Protein AF-A0A971MSE6-F1 (afdb_monomer)

Sequence (101 aa):
MYKEYHGVIPFLIGVFTQIILGSLLGIFFSFLIERASSKYLYIKGITVGSIAWIIFGISGTMFKLPLFFELPPNPAVVTFVGALIYGFFIAYFLNLLIKLN

Secondary structure (DSSP, 8-state):
------SHHHHHHHHHHHHHHHHHHHHHHHHHHHHS-STTHHHHHHHHHHHHHHHHHHHHHHTT-HHHHT--HHHHHHHHHHHHHHHHHHHHHHHHHHHH-

Radius of gyration: 15.63 Å; Cα contacts (8 Å, |Δi|>4): 57; chains: 1; bounding box: 30×29×46 Å

Mean predicted aligned error: 4.54 Å

Structure (mmCIF, N/CA/C/O backbone):
data_AF-A0A971MSE6-F1
#
_entry.id   AF-A0A971MSE6-F1
#
loop_
_atom_site.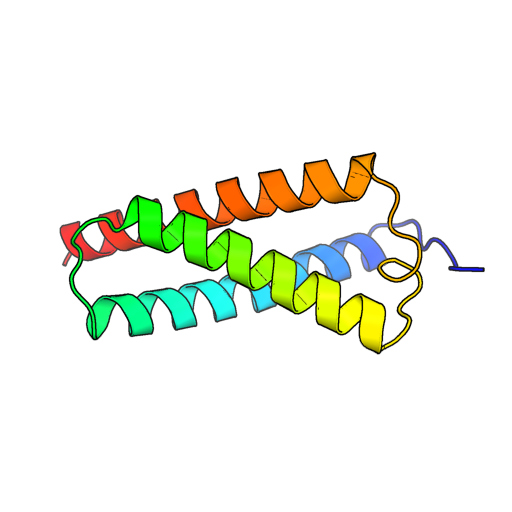group_PDB
_atom_site.id
_atom_site.type_symbol
_atom_site.label_atom_id
_atom_site.label_alt_id
_atom_site.label_comp_id
_atom_site.label_asym_id
_atom_site.label_entity_id
_atom_site.label_seq_id
_atom_site.pdbx_PDB_ins_code
_atom_site.Cartn_x
_atom_site.Cartn_y
_atom_site.Cartn_z
_atom_site.occupancy
_atom_site.B_iso_or_equiv
_atom_site.auth_seq_id
_atom_site.auth_comp_id
_atom_site.auth_asym_id
_atom_site.auth_atom_id
_atom_site.pdbx_PDB_model_num
ATOM 1 N N . MET A 1 1 ? 15.487 -0.141 -21.887 1.00 48.28 1 MET A N 1
ATOM 2 C CA . MET A 1 1 ? 14.692 -1.385 -21.916 1.00 48.28 1 MET A CA 1
ATOM 3 C C . MET A 1 1 ? 14.802 -2.028 -20.541 1.00 48.28 1 MET A C 1
ATOM 5 O O . MET A 1 1 ? 15.915 -2.330 -20.125 1.00 48.28 1 MET A O 1
ATOM 9 N N . TYR A 1 2 ? 13.704 -2.110 -19.785 1.00 56.72 2 TYR A N 1
ATOM 10 C CA . TYR A 1 2 ? 13.681 -2.817 -18.500 1.00 56.72 2 TYR A CA 1
ATOM 11 C C . TYR A 1 2 ? 13.976 -4.298 -18.762 1.00 56.72 2 TYR A C 1
ATOM 13 O O . TYR A 1 2 ? 13.401 -4.881 -19.678 1.00 56.72 2 TYR A O 1
ATOM 21 N N . LYS A 1 3 ? 14.923 -4.885 -18.025 1.00 69.62 3 LYS A N 1
ATOM 22 C CA . LYS A 1 3 ? 15.227 -6.310 -18.155 1.00 69.62 3 LYS A CA 1
ATOM 23 C C . LYS A 1 3 ? 14.251 -7.064 -17.266 1.00 69.62 3 LYS A C 1
ATOM 25 O O . LYS A 1 3 ? 14.335 -6.956 -16.046 1.00 69.62 3 LYS A O 1
ATOM 30 N N . GLU A 1 4 ? 13.324 -7.788 -17.879 1.00 67.62 4 GLU A N 1
ATOM 31 C CA . GLU A 1 4 ? 12.435 -8.673 -17.138 1.00 67.62 4 GLU A CA 1
ATOM 32 C C . GLU A 1 4 ? 13.263 -9.812 -16.539 1.00 67.62 4 GLU A C 1
ATOM 34 O O . GLU A 1 4 ? 13.929 -10.577 -17.241 1.00 67.62 4 GLU A O 1
ATOM 39 N N . TYR A 1 5 ? 13.288 -9.872 -15.210 1.00 77.00 5 TYR A N 1
ATOM 40 C CA . TYR A 1 5 ? 13.944 -10.945 -14.482 1.00 77.00 5 TYR A CA 1
ATOM 41 C C . TYR A 1 5 ? 12.902 -12.011 -14.160 1.00 77.00 5 TYR A C 1
ATOM 43 O O . TYR A 1 5 ? 12.062 -11.826 -13.281 1.00 77.00 5 TYR A O 1
ATOM 51 N N . HIS A 1 6 ? 12.973 -13.136 -14.862 1.00 79.12 6 HIS A N 1
ATOM 52 C CA . HIS A 1 6 ? 12.124 -14.292 -14.596 1.00 79.12 6 HIS A CA 1
ATOM 53 C C . HIS A 1 6 ? 12.837 -15.270 -13.660 1.00 79.12 6 HIS A C 1
ATOM 55 O O . HIS A 1 6 ? 14.037 -15.514 -13.793 1.00 79.12 6 HIS A O 1
ATOM 61 N N . GLY A 1 7 ? 12.093 -15.842 -12.715 1.00 91.38 7 G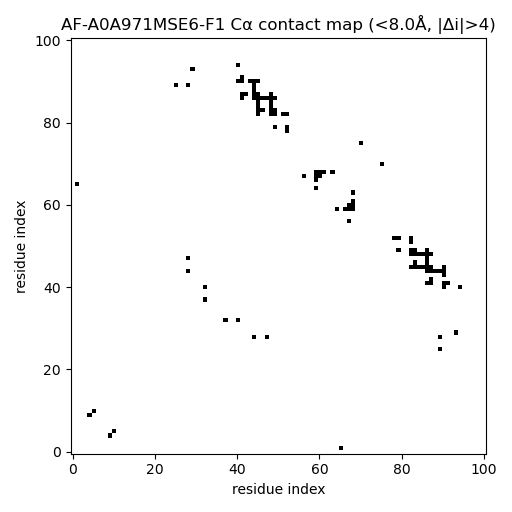LY A N 1
ATOM 62 C CA . GLY A 1 7 ? 12.589 -16.879 -11.814 1.00 91.38 7 GLY A CA 1
ATOM 63 C C . GLY A 1 7 ? 12.170 -16.672 -10.363 1.00 91.38 7 GLY A C 1
ATOM 64 O O . GLY A 1 7 ? 11.576 -15.662 -9.990 1.00 91.38 7 GLY A O 1
ATOM 65 N N . VAL A 1 8 ? 12.513 -17.653 -9.530 1.00 93.88 8 VAL A N 1
ATOM 66 C CA . VAL A 1 8 ? 12.118 -17.688 -8.114 1.00 93.88 8 VAL A CA 1
ATOM 67 C C . VAL A 1 8 ? 12.786 -16.566 -7.313 1.00 93.88 8 VAL A C 1
ATOM 69 O O . VAL A 1 8 ? 12.140 -15.952 -6.472 1.00 93.88 8 VAL A O 1
ATOM 72 N N . ILE A 1 9 ? 14.054 -16.246 -7.590 1.00 93.25 9 ILE A N 1
ATOM 73 C CA . ILE A 1 9 ? 14.801 -15.232 -6.825 1.00 93.25 9 ILE A CA 1
ATOM 74 C C . ILE A 1 9 ? 14.189 -13.823 -6.978 1.00 93.25 9 ILE A C 1
ATOM 76 O O . ILE A 1 9 ? 13.860 -13.227 -5.952 1.00 93.25 9 ILE A O 1
ATOM 80 N N . PRO A 1 10 ? 13.968 -13.281 -8.197 1.00 90.38 10 PRO A N 1
ATOM 81 C CA . PRO A 1 10 ? 13.297 -11.987 -8.369 1.00 90.38 10 PRO A CA 1
ATOM 82 C C . PRO A 1 10 ? 11.903 -11.939 -7.735 1.00 90.38 10 PRO A C 1
ATOM 84 O O . PRO A 1 10 ? 11.536 -10.931 -7.133 1.00 90.38 10 PRO A O 1
ATOM 87 N N . PHE A 1 11 ? 11.148 -13.039 -7.823 1.00 90.56 11 PHE A N 1
ATOM 88 C CA . PHE A 1 11 ? 9.838 -13.157 -7.187 1.00 90.56 11 PHE A CA 1
ATOM 89 C C . PHE A 1 11 ? 9.934 -13.039 -5.661 1.00 90.56 11 PHE A C 1
ATOM 91 O O . PHE A 1 11 ? 9.219 -12.234 -5.066 1.00 90.56 11 PHE A O 1
ATOM 98 N N . LEU A 1 12 ? 10.848 -13.783 -5.030 1.00 95.06 12 LEU A N 1
ATOM 99 C CA . LEU A 1 12 ? 11.065 -13.720 -3.584 1.00 95.06 12 LEU A CA 1
ATOM 100 C C . LEU A 1 12 ? 11.476 -12.317 -3.140 1.00 95.06 12 LEU A C 1
ATOM 102 O O . LEU A 1 12 ? 10.929 -11.816 -2.163 1.00 95.06 12 LEU A O 1
ATOM 106 N N . ILE A 1 13 ? 12.380 -11.660 -3.874 1.00 93.00 13 ILE A N 1
ATOM 107 C CA . ILE A 1 13 ? 12.769 -10.270 -3.594 1.00 93.00 13 ILE A CA 1
ATOM 108 C C . ILE A 1 13 ? 11.531 -9.367 -3.615 1.00 93.00 13 ILE A C 1
ATOM 110 O O . ILE A 1 13 ? 11.310 -8.626 -2.661 1.00 93.00 13 ILE A O 1
ATOM 114 N N . GLY A 1 14 ? 10.689 -9.479 -4.647 1.00 90.50 14 GLY A N 1
ATOM 115 C CA . GLY A 1 14 ? 9.440 -8.724 -4.742 1.00 90.50 14 GLY A CA 1
ATOM 116 C C . GLY A 1 14 ? 8.512 -8.962 -3.549 1.00 90.50 14 GLY A C 1
ATOM 117 O O . GLY A 1 14 ? 8.025 -8.004 -2.951 1.00 90.50 14 GLY A O 1
ATOM 118 N N . VAL A 1 15 ? 8.313 -10.222 -3.152 1.00 92.75 15 VAL A N 1
ATOM 119 C CA . VAL A 1 15 ? 7.487 -10.582 -1.988 1.00 92.75 15 VAL A CA 1
ATOM 120 C C . VAL A 1 15 ? 8.057 -9.991 -0.697 1.00 92.75 15 VAL A C 1
ATOM 122 O O . VAL A 1 15 ? 7.317 -9.362 0.057 1.00 92.75 15 VAL A O 1
ATOM 125 N N . PHE A 1 16 ? 9.362 -10.124 -0.449 1.00 96.44 16 PHE A N 1
ATOM 126 C CA . PHE A 1 16 ? 9.993 -9.559 0.746 1.00 96.44 16 PHE A CA 1
ATOM 127 C C . PHE A 1 16 ? 9.889 -8.035 0.782 1.00 96.44 16 PHE A C 1
ATOM 129 O O . PHE A 1 16 ? 9.560 -7.471 1.824 1.00 96.44 16 PHE A O 1
ATOM 136 N N . THR A 1 17 ? 10.100 -7.359 -0.350 1.00 92.44 17 THR A N 1
ATOM 137 C CA . THR A 1 17 ? 9.912 -5.908 -0.445 1.00 92.44 17 THR A CA 1
ATOM 138 C C . THR A 1 17 ? 8.477 -5.508 -0.097 1.00 92.44 17 THR A C 1
ATOM 140 O O . THR A 1 17 ? 8.288 -4.570 0.677 1.00 92.44 17 THR A O 1
ATOM 143 N N . GLN A 1 18 ? 7.471 -6.237 -0.590 1.00 90.88 18 GLN A N 1
ATOM 144 C CA . GLN A 1 18 ? 6.063 -5.970 -0.272 1.00 90.88 18 GLN A C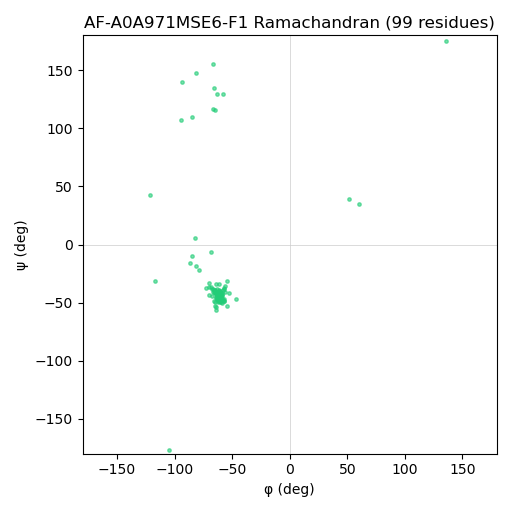A 1
ATOM 145 C C . GLN A 1 18 ? 5.740 -6.208 1.207 1.00 90.88 18 GLN A C 1
ATOM 147 O O . GLN A 1 18 ? 5.047 -5.397 1.815 1.00 90.88 18 GLN A O 1
ATOM 152 N N . ILE A 1 19 ? 6.273 -7.274 1.812 1.00 94.62 19 ILE A N 1
ATOM 153 C CA . ILE A 1 19 ? 6.085 -7.554 3.243 1.00 94.62 19 ILE A CA 1
ATOM 154 C C . ILE A 1 19 ? 6.685 -6.430 4.089 1.00 94.62 19 ILE A C 1
ATOM 156 O O . ILE A 1 19 ? 6.022 -5.932 4.997 1.00 94.62 19 ILE A O 1
ATOM 160 N N . ILE A 1 20 ? 7.914 -6.002 3.793 1.00 95.88 20 ILE A N 1
ATOM 161 C CA . ILE A 1 20 ? 8.596 -4.954 4.560 1.00 95.88 20 ILE A CA 1
ATOM 162 C C . ILE A 1 20 ? 7.847 -3.625 4.423 1.00 95.88 20 ILE A C 1
ATOM 164 O O . ILE A 1 20 ? 7.473 -3.027 5.432 1.00 95.88 20 ILE A O 1
ATOM 168 N N . LEU A 1 21 ? 7.574 -3.177 3.193 1.00 92.44 21 LEU A N 1
ATOM 169 C CA . LEU A 1 21 ? 6.877 -1.908 2.958 1.00 92.44 21 LEU A CA 1
ATOM 170 C C . LEU A 1 21 ? 5.446 -1.931 3.507 1.00 92.44 21 LEU A C 1
ATOM 172 O O . LEU A 1 21 ? 5.019 -0.976 4.156 1.00 92.44 21 LEU A O 1
ATOM 176 N N . GLY A 1 22 ? 4.727 -3.037 3.311 1.00 93.50 22 GLY A N 1
ATOM 177 C CA . GLY A 1 22 ? 3.390 -3.238 3.858 1.00 93.50 22 GLY A CA 1
ATOM 178 C C . GLY A 1 22 ? 3.377 -3.274 5.388 1.00 93.50 22 GLY A C 1
ATOM 179 O O . GLY A 1 22 ? 2.444 -2.763 6.004 1.00 93.50 22 GLY A O 1
ATOM 180 N N . SER A 1 23 ? 4.417 -3.803 6.032 1.00 94.62 23 SER A N 1
ATOM 181 C CA . SER A 1 23 ? 4.517 -3.778 7.497 1.00 94.62 23 SER A CA 1
ATOM 182 C C . SER A 1 23 ? 4.770 -2.361 8.008 1.00 94.62 23 SER A C 1
ATOM 184 O O . SER A 1 23 ? 4.105 -1.922 8.941 1.00 94.62 23 SER A O 1
ATOM 186 N N . LEU A 1 24 ? 5.670 -1.611 7.363 1.00 95.44 24 LEU A N 1
ATOM 187 C CA . LEU A 1 24 ? 5.964 -0.220 7.724 1.00 95.44 24 LEU A CA 1
ATOM 188 C C . LEU A 1 24 ? 4.732 0.683 7.603 1.00 95.44 24 LEU A C 1
ATOM 190 O O . LEU A 1 24 ? 4.465 1.481 8.501 1.00 95.44 24 LEU A O 1
ATOM 194 N N . LEU A 1 25 ? 3.950 0.531 6.532 1.00 93.38 25 LEU A N 1
ATOM 195 C CA . LEU A 1 25 ? 2.693 1.260 6.364 1.00 93.38 25 LEU A CA 1
ATOM 196 C C . LEU A 1 25 ? 1.649 0.875 7.415 1.00 93.38 25 LEU A C 1
ATOM 198 O O . LEU A 1 25 ? 0.963 1.754 7.933 1.00 93.38 25 LEU A O 1
ATOM 202 N N . GLY A 1 26 ? 1.549 -0.409 7.764 1.00 93.38 26 GLY A N 1
ATOM 203 C CA . GLY A 1 26 ? 0.656 -0.874 8.825 1.00 93.38 26 GLY A CA 1
ATOM 204 C C . GLY A 1 26 ? 1.022 -0.304 10.197 1.00 93.38 26 GLY A C 1
ATOM 205 O O . GLY A 1 26 ? 0.143 0.184 10.903 1.00 93.38 26 GLY A O 1
ATOM 206 N N . ILE A 1 27 ? 2.315 -0.285 10.536 1.00 94.50 27 ILE A N 1
ATOM 207 C CA . ILE A 1 27 ? 2.838 0.332 11.767 1.00 94.50 27 ILE A CA 1
ATOM 208 C C . ILE A 1 27 ? 2.554 1.840 11.775 1.00 94.50 27 ILE A C 1
ATOM 210 O O . ILE A 1 27 ? 2.076 2.392 12.764 1.00 94.50 27 ILE A O 1
ATOM 214 N N . PHE A 1 28 ? 2.810 2.529 10.662 1.00 93.19 28 PHE A N 1
ATOM 215 C CA . PHE A 1 28 ? 2.490 3.951 10.545 1.00 93.19 28 PHE A CA 1
ATOM 216 C C . PHE A 1 28 ? 0.991 4.209 10.753 1.00 93.19 28 PHE A C 1
ATOM 218 O O . PHE A 1 28 ? 0.603 5.122 11.486 1.00 93.19 28 PHE A O 1
ATOM 225 N N . PHE A 1 29 ? 0.141 3.375 10.154 1.00 92.94 29 PHE A N 1
ATOM 226 C CA . PHE A 1 29 ? -1.304 3.470 10.301 1.00 92.94 29 PHE A CA 1
ATOM 227 C C . PHE A 1 29 ? -1.766 3.214 11.741 1.00 92.94 29 PHE A C 1
ATOM 229 O O . PHE A 1 29 ? -2.623 3.950 12.231 1.00 92.94 29 PHE A O 1
ATOM 236 N N . SER A 1 30 ? -1.187 2.239 12.450 1.00 93.06 30 SER A N 1
ATOM 237 C CA . SER A 1 30 ? -1.542 1.979 13.850 1.00 93.06 30 SER A CA 1
ATOM 238 C C . SER A 1 30 ? -1.216 3.171 14.749 1.00 93.06 30 SER A C 1
ATOM 240 O O . SER A 1 30 ? -2.076 3.584 15.522 1.00 93.06 30 SER A O 1
ATOM 242 N N . PHE A 1 31 ? -0.043 3.795 14.586 1.00 92.38 31 PHE A N 1
ATOM 243 C CA . PHE A 1 31 ? 0.313 5.014 15.328 1.00 92.38 31 PHE A CA 1
ATOM 244 C C . PHE A 1 31 ? -0.613 6.193 15.012 1.00 92.38 31 PHE A C 1
ATOM 246 O O . PHE A 1 31 ? -0.965 6.974 15.899 1.00 92.38 31 PHE A O 1
ATOM 253 N N . LEU A 1 32 ? -1.024 6.335 13.748 1.00 89.25 32 LEU A N 1
ATOM 254 C CA . LEU A 1 32 ? -1.971 7.371 13.340 1.00 89.25 32 LEU A CA 1
ATOM 255 C C . LEU A 1 32 ? -3.322 7.182 14.034 1.00 89.25 32 LEU A C 1
ATOM 257 O O . LEU A 1 32 ? -3.914 8.158 14.492 1.00 89.25 32 LEU A O 1
ATOM 261 N N . ILE A 1 33 ? -3.803 5.941 14.129 1.00 90.94 33 ILE A N 1
ATOM 262 C CA . ILE A 1 33 ? -5.071 5.622 14.789 1.00 90.94 33 ILE A CA 1
ATOM 263 C C . ILE A 1 33 ? -4.979 5.738 16.307 1.00 90.94 33 ILE A C 1
ATOM 265 O O . ILE A 1 33 ? -5.930 6.231 16.893 1.00 90.94 33 ILE A O 1
ATOM 269 N N . GLU A 1 34 ? -3.868 5.356 16.937 1.00 87.94 34 GLU A N 1
ATOM 270 C CA . GLU A 1 34 ? -3.669 5.514 18.385 1.00 87.94 34 GLU A CA 1
ATOM 271 C C . GLU A 1 34 ? -3.786 6.983 18.820 1.00 87.94 34 GLU A C 1
ATOM 273 O O . GLU A 1 34 ? -4.396 7.296 19.840 1.00 87.94 34 GLU A O 1
ATOM 278 N N . ARG A 1 35 ? -3.251 7.907 18.010 1.00 86.69 35 ARG A N 1
ATOM 279 C CA . ARG A 1 35 ? -3.352 9.356 18.258 1.00 86.69 35 ARG A CA 1
ATOM 280 C C . ARG A 1 35 ? -4.673 9.970 17.801 1.00 86.69 35 ARG A C 1
ATOM 282 O O . ARG A 1 35 ? -4.998 11.089 18.194 1.00 86.69 35 ARG A O 1
ATOM 289 N N . ALA A 1 36 ? -5.406 9.287 16.931 1.00 87.06 36 ALA A N 1
ATOM 290 C CA . ALA A 1 36 ? -6.683 9.742 16.406 1.00 87.06 36 ALA A CA 1
ATOM 291 C C . ALA A 1 36 ? -7.847 8.970 17.049 1.00 87.06 36 ALA A C 1
ATOM 293 O O . ALA A 1 36 ? -7.694 8.139 17.931 1.00 87.06 36 ALA A O 1
ATOM 294 N N . SER A 1 37 ? -9.070 9.248 16.603 1.00 84.88 37 SER A N 1
ATOM 295 C CA . SER A 1 37 ? -10.226 8.430 16.980 1.00 84.88 37 SER A CA 1
ATOM 296 C C . SER A 1 37 ? -10.321 7.171 16.110 1.00 84.88 37 SER A C 1
ATOM 298 O O . SER A 1 37 ? -10.074 7.229 14.903 1.00 84.88 37 SER A O 1
ATOM 300 N N . SER A 1 38 ? -10.813 6.064 16.666 1.00 84.50 38 SER A N 1
ATOM 301 C CA . SER A 1 38 ? -11.230 4.874 15.906 1.00 84.50 38 SER A CA 1
ATOM 302 C C . SER A 1 38 ? -12.487 5.104 15.047 1.00 84.50 38 SER A C 1
ATOM 304 O O . SER A 1 38 ? -12.852 4.258 14.228 1.00 84.50 38 SER A O 1
ATOM 306 N N . LYS A 1 39 ? -13.148 6.266 15.166 1.00 89.19 39 LYS A N 1
ATOM 307 C CA . LYS A 1 39 ? -14.291 6.631 14.323 1.00 89.19 39 LYS A CA 1
ATOM 308 C C . LYS A 1 39 ? -13.891 6.609 12.843 1.00 89.19 39 LYS A C 1
ATOM 310 O O . LYS A 1 39 ? -12.903 7.232 12.448 1.00 89.19 39 LYS A O 1
ATOM 315 N N . TYR A 1 40 ? -14.691 5.910 12.037 1.00 92.81 40 TYR A N 1
ATOM 316 C CA . TYR A 1 40 ? -14.479 5.705 10.598 1.00 92.81 40 TYR A CA 1
ATOM 317 C C . TYR A 1 40 ? -13.167 4.985 10.234 1.00 92.81 40 TYR A C 1
ATOM 319 O O . TYR A 1 40 ? -12.578 5.267 9.192 1.00 92.81 40 TYR A O 1
ATOM 327 N N . LEU A 1 41 ? -12.717 4.040 11.068 1.00 93.62 41 LEU A N 1
ATOM 328 C CA . LEU A 1 41 ? -11.469 3.287 10.879 1.00 93.62 41 LEU A CA 1
ATOM 329 C C . LEU A 1 41 ? -11.276 2.737 9.453 1.00 93.62 41 LEU A C 1
ATOM 331 O O . LEU A 1 41 ? -10.216 2.924 8.866 1.00 93.62 41 LEU A O 1
ATOM 335 N N . TYR A 1 42 ? -12.302 2.106 8.874 1.00 95.19 42 TYR A N 1
ATOM 336 C CA . TYR A 1 42 ? -12.220 1.528 7.526 1.00 95.19 42 TYR A CA 1
ATOM 337 C C . TYR A 1 42 ? -12.037 2.587 6.437 1.00 95.19 42 TYR A C 1
ATOM 339 O O . TYR A 1 42 ? -11.239 2.391 5.526 1.00 95.19 42 TYR A O 1
ATOM 347 N N . ILE A 1 43 ? -12.715 3.733 6.561 1.00 94.75 43 ILE A N 1
ATOM 348 C CA . ILE A 1 43 ? -12.532 4.862 5.639 1.00 94.75 43 ILE A CA 1
ATOM 349 C C . ILE A 1 43 ? -11.097 5.378 5.756 1.00 94.75 43 ILE A C 1
ATOM 351 O O . ILE A 1 43 ? -10.443 5.593 4.744 1.00 94.75 43 ILE A O 1
ATOM 355 N N . LYS A 1 44 ? -10.571 5.511 6.980 1.00 93.81 44 LYS A N 1
ATOM 356 C CA . LYS A 1 44 ? -9.178 5.925 7.204 1.00 93.81 44 LYS A CA 1
ATOM 357 C C . LYS A 1 44 ? -8.180 4.935 6.607 1.00 93.81 44 LYS A C 1
ATOM 359 O O . LYS A 1 44 ? -7.217 5.375 5.992 1.00 93.81 44 LYS A O 1
ATOM 364 N N . GLY A 1 45 ? -8.424 3.633 6.746 1.00 95.38 45 GLY A N 1
ATOM 365 C CA . GLY A 1 45 ? -7.586 2.590 6.152 1.00 95.38 45 GLY A CA 1
ATOM 366 C C . GLY A 1 45 ? -7.552 2.669 4.629 1.00 95.38 45 GLY A C 1
ATOM 367 O O . GLY A 1 45 ? -6.474 2.716 4.042 1.00 95.38 45 GLY A O 1
ATOM 368 N N . ILE A 1 46 ? -8.720 2.777 3.988 1.00 96.81 46 ILE A N 1
ATOM 369 C CA . ILE A 1 46 ? -8.828 2.966 2.533 1.00 96.81 46 ILE A CA 1
ATOM 370 C C . ILE A 1 46 ? -8.104 4.246 2.100 1.00 96.81 46 ILE A C 1
ATOM 372 O O . ILE A 1 46 ? -7.319 4.217 1.156 1.00 96.81 46 ILE A O 1
ATOM 376 N N . THR A 1 47 ? -8.309 5.359 2.811 1.00 95.12 47 THR A N 1
ATOM 377 C CA . THR A 1 47 ? -7.622 6.627 2.534 1.00 95.12 47 THR A CA 1
ATOM 378 C C . THR A 1 47 ? -6.106 6.488 2.646 1.00 95.12 47 THR A C 1
ATOM 380 O O . THR A 1 47 ? -5.391 6.993 1.787 1.00 95.12 47 THR A O 1
ATOM 383 N N . VAL A 1 48 ? -5.599 5.778 3.655 1.00 93.81 48 VAL A N 1
ATOM 384 C CA . VAL A 1 48 ? -4.159 5.527 3.817 1.00 93.81 48 VAL A CA 1
ATOM 385 C C . VAL A 1 48 ? -3.616 4.666 2.681 1.00 93.81 48 VAL A C 1
ATOM 387 O O . VAL A 1 48 ? -2.569 5.001 2.135 1.00 93.81 48 VAL A O 1
ATOM 390 N N . GLY A 1 49 ? -4.342 3.625 2.264 1.00 95.62 49 GLY A N 1
ATOM 391 C CA . GLY A 1 49 ? -3.995 2.829 1.083 1.00 95.62 49 GLY A CA 1
ATOM 392 C C . GLY A 1 49 ? -3.907 3.680 -0.188 1.00 95.62 49 GLY A C 1
ATOM 393 O O . GLY A 1 49 ? -2.899 3.638 -0.893 1.00 95.62 49 GLY A O 1
ATOM 394 N N . SER A 1 50 ? -4.911 4.525 -0.438 1.00 96.50 50 SER A N 1
ATOM 395 C CA . SER A 1 50 ? -4.929 5.461 -1.572 1.00 96.50 50 SER A CA 1
ATOM 396 C C . SER A 1 50 ? -3.771 6.455 -1.531 1.00 96.50 50 SER A C 1
ATOM 398 O O . SER A 1 50 ? -3.094 6.654 -2.537 1.00 96.50 50 SER A O 1
ATOM 400 N N . ILE A 1 51 ? -3.520 7.071 -0.372 1.00 95.94 51 ILE A N 1
ATOM 401 C CA . ILE A 1 51 ? -2.422 8.027 -0.189 1.00 95.94 51 ILE A CA 1
ATOM 402 C C . ILE A 1 51 ? -1.079 7.336 -0.423 1.00 95.94 51 ILE A C 1
ATOM 404 O O . ILE A 1 51 ? -0.243 7.882 -1.136 1.00 95.94 51 ILE A O 1
ATOM 408 N N . ALA A 1 52 ? -0.877 6.132 0.117 1.00 94.75 52 ALA A N 1
ATOM 409 C CA . ALA A 1 52 ? 0.346 5.369 -0.099 1.00 94.75 52 ALA A CA 1
ATOM 410 C C . ALA A 1 52 ? 0.568 5.071 -1.590 1.00 94.75 52 ALA A C 1
ATOM 412 O O . ALA A 1 52 ? 1.662 5.300 -2.100 1.00 94.75 52 ALA A O 1
ATOM 413 N N . TRP A 1 53 ? -0.473 4.637 -2.310 1.00 95.12 53 TRP A N 1
ATOM 414 C CA . TRP A 1 53 ? -0.392 4.399 -3.754 1.00 95.12 53 TRP A CA 1
ATOM 415 C C . TRP A 1 53 ? -0.027 5.668 -4.532 1.00 95.12 53 TRP A C 1
ATOM 417 O O . TRP A 1 53 ? 0.869 5.626 -5.374 1.00 95.12 53 TRP A O 1
ATOM 427 N N . ILE A 1 54 ? -0.648 6.809 -4.207 1.00 95.12 54 ILE A N 1
ATOM 428 C CA . ILE A 1 54 ? -0.330 8.103 -4.829 1.00 95.12 54 ILE A CA 1
ATOM 429 C C . ILE A 1 54 ? 1.120 8.499 -4.542 1.00 95.12 54 ILE A C 1
ATOM 431 O O . ILE A 1 54 ? 1.840 8.868 -5.466 1.00 95.12 54 ILE A O 1
ATOM 435 N N . ILE A 1 55 ? 1.568 8.408 -3.286 1.00 94.56 55 ILE A N 1
ATOM 436 C CA . ILE A 1 55 ? 2.936 8.769 -2.893 1.00 94.56 55 ILE A CA 1
ATOM 437 C C . ILE A 1 55 ? 3.945 7.910 -3.655 1.00 94.56 55 ILE A C 1
ATOM 439 O O . ILE A 1 55 ? 4.848 8.458 -4.280 1.00 94.56 55 ILE A O 1
ATOM 443 N N . PHE A 1 56 ? 3.772 6.586 -3.679 1.00 91.88 56 PH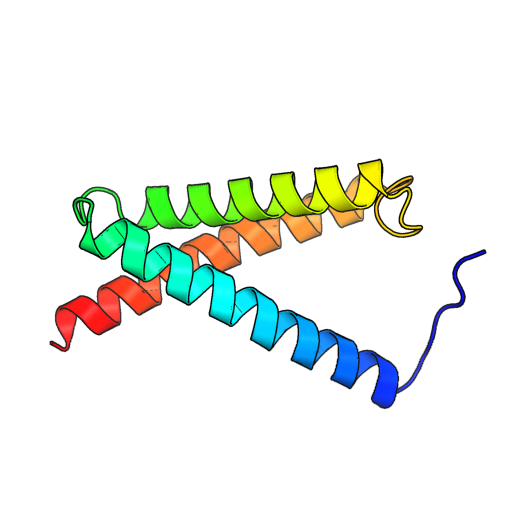E A N 1
ATOM 444 C CA . PHE A 1 56 ? 4.676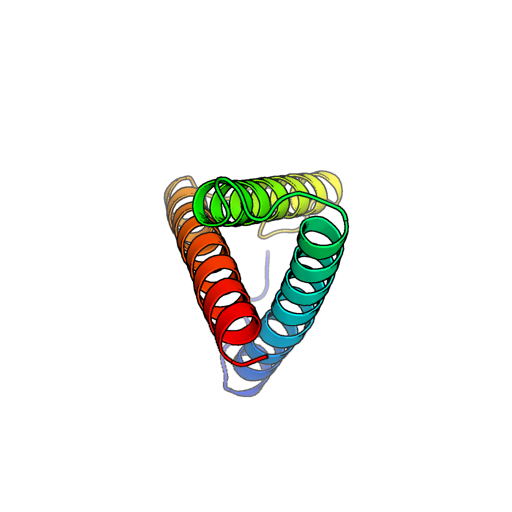 5.706 -4.420 1.00 91.88 56 PHE A CA 1
ATOM 445 C C . PHE A 1 56 ? 4.621 5.943 -5.930 1.00 91.88 56 PHE A C 1
ATOM 447 O O . PHE A 1 56 ? 5.668 5.945 -6.577 1.00 91.88 56 PHE A O 1
ATOM 454 N N . GLY A 1 57 ? 3.434 6.190 -6.489 1.00 91.94 57 GLY A N 1
ATOM 455 C CA . GLY A 1 57 ? 3.256 6.517 -7.902 1.00 91.94 57 GLY A CA 1
ATOM 456 C C . GLY A 1 57 ? 3.977 7.808 -8.297 1.00 91.94 57 GLY A C 1
ATOM 457 O O . GLY A 1 57 ? 4.723 7.829 -9.280 1.00 91.94 57 GLY A O 1
ATOM 458 N N . ILE A 1 58 ? 3.827 8.864 -7.490 1.00 92.94 58 ILE A N 1
ATOM 459 C CA . ILE A 1 58 ? 4.509 10.149 -7.684 1.00 92.94 58 ILE A CA 1
ATOM 460 C C . ILE A 1 58 ? 6.016 9.973 -7.523 1.00 92.94 58 ILE A C 1
ATOM 462 O O . ILE A 1 58 ? 6.762 10.380 -8.409 1.00 92.94 58 ILE A O 1
ATOM 466 N N . SER A 1 59 ? 6.479 9.335 -6.445 1.00 92.12 59 SER A N 1
ATOM 467 C CA . SER A 1 59 ? 7.907 9.096 -6.224 1.00 92.12 59 SER A CA 1
ATOM 468 C C . SER A 1 59 ? 8.524 8.313 -7.382 1.00 92.12 59 SER A C 1
ATOM 470 O O . SER A 1 59 ? 9.533 8.739 -7.941 1.00 92.12 59 SER A O 1
ATOM 472 N N . GLY A 1 60 ? 7.896 7.216 -7.813 1.00 90.38 60 GLY A N 1
ATOM 473 C CA . GLY A 1 60 ? 8.384 6.420 -8.935 1.00 90.38 60 GLY A CA 1
ATOM 474 C C . GLY A 1 60 ? 8.452 7.210 -10.244 1.00 90.38 60 GLY A C 1
ATOM 475 O O . GLY A 1 60 ? 9.436 7.100 -10.976 1.00 90.38 60 GLY A O 1
ATOM 476 N N . THR A 1 61 ? 7.455 8.059 -10.505 1.00 90.62 61 THR A N 1
ATOM 477 C CA . THR A 1 61 ? 7.428 8.946 -11.679 1.00 90.62 61 THR A CA 1
ATOM 478 C C . THR A 1 61 ? 8.513 10.024 -11.603 1.00 90.62 61 THR A C 1
ATOM 480 O O . THR A 1 61 ? 9.229 10.244 -12.580 1.00 90.62 61 THR A O 1
ATOM 483 N N . MET A 1 62 ? 8.694 10.665 -10.441 1.00 93.69 62 MET A N 1
ATOM 484 C CA . MET A 1 62 ? 9.708 11.707 -10.222 1.00 93.69 62 MET A CA 1
ATOM 485 C C . MET A 1 62 ? 11.131 11.182 -10.433 1.00 93.69 62 MET A C 1
ATOM 487 O O . MET A 1 62 ? 11.954 11.861 -11.045 1.00 93.69 62 MET A O 1
ATOM 491 N N . PHE A 1 63 ? 11.409 9.957 -9.983 1.00 93.00 63 PHE A N 1
ATOM 492 C CA . PHE A 1 63 ? 12.699 9.294 -10.192 1.00 93.00 63 PHE A CA 1
ATOM 493 C C . PHE A 1 63 ? 12.826 8.614 -11.563 1.00 93.00 63 PHE A C 1
ATOM 495 O O . PHE A 1 63 ? 13.827 7.946 -11.817 1.00 93.00 63 PHE A O 1
ATOM 502 N N . LYS A 1 64 ? 11.837 8.784 -12.455 1.00 89.56 64 LYS A N 1
ATOM 503 C CA . LYS A 1 64 ? 11.792 8.180 -13.796 1.00 89.56 64 LYS A CA 1
ATOM 504 C C . LYS A 1 64 ? 12.030 6.666 -13.765 1.00 89.56 64 LYS A C 1
ATOM 506 O O . LYS A 1 64 ? 12.724 6.113 -14.620 1.00 89.56 64 LYS A O 1
ATOM 511 N N . LEU A 1 65 ? 11.474 5.987 -12.759 1.00 86.88 65 LEU A N 1
ATOM 512 C CA . LEU A 1 65 ? 11.592 4.539 -12.652 1.00 86.88 65 LEU A CA 1
ATOM 513 C C . LEU A 1 65 ? 10.846 3.881 -13.828 1.00 86.88 65 LEU A C 1
ATOM 515 O O . LEU A 1 65 ? 9.698 4.256 -14.085 1.00 86.88 65 LEU A O 1
ATOM 519 N N . PRO A 1 66 ? 11.438 2.878 -14.510 1.00 81.56 66 PRO A N 1
ATOM 520 C CA . PRO A 1 66 ? 10.867 2.301 -15.732 1.00 81.56 66 PRO A CA 1
ATOM 521 C C . PRO A 1 66 ? 9.426 1.793 -15.591 1.00 81.56 66 PRO A C 1
ATOM 523 O O . PRO A 1 66 ? 8.663 1.853 -16.545 1.00 81.56 66 PRO A O 1
ATOM 526 N N . LEU A 1 67 ? 9.045 1.316 -14.401 1.00 79.88 67 LEU A N 1
ATOM 527 C CA . LEU A 1 67 ? 7.709 0.777 -14.118 1.00 79.88 67 LEU A CA 1
ATOM 528 C C . LEU A 1 67 ? 6.668 1.842 -13.740 1.00 79.88 67 LEU A C 1
ATOM 530 O O . LEU A 1 67 ? 5.491 1.521 -13.645 1.00 79.88 67 LEU A O 1
ATOM 534 N N . PHE A 1 68 ? 7.084 3.084 -13.498 1.00 83.00 68 PHE A N 1
ATOM 535 C CA . PHE A 1 68 ? 6.210 4.149 -12.997 1.00 83.00 68 PHE A CA 1
ATOM 536 C C . PHE A 1 68 ? 6.070 5.310 -13.984 1.00 83.00 68 PHE A C 1
ATOM 538 O O . PHE A 1 68 ? 5.015 5.930 -14.037 1.00 83.00 68 PHE A O 1
ATOM 545 N N . PHE A 1 69 ? 7.108 5.589 -14.780 1.00 77.88 69 PHE A N 1
ATOM 546 C CA . PHE A 1 69 ? 7.121 6.714 -15.719 1.00 77.88 69 PHE A CA 1
ATOM 547 C C . PHE A 1 69 ? 6.169 6.521 -16.912 1.00 77.88 69 PHE A C 1
ATOM 549 O O . PHE A 1 69 ? 5.525 7.471 -17.343 1.00 77.88 69 PHE A O 1
ATOM 556 N N . GLU A 1 70 ? 6.035 5.288 -17.405 1.00 82.50 70 GLU A N 1
ATOM 557 C CA . GLU A 1 70 ? 5.143 4.921 -18.517 1.00 82.50 70 GLU A CA 1
ATOM 558 C C . GLU A 1 70 ? 4.127 3.862 -18.072 1.00 82.50 70 GLU A C 1
ATOM 560 O O . GLU A 1 70 ? 3.885 2.877 -18.767 1.00 82.50 70 GLU A O 1
ATOM 565 N N . LEU A 1 71 ? 3.561 4.023 -16.869 1.00 83.56 71 LEU A N 1
ATOM 566 C CA . LEU A 1 71 ? 2.620 3.053 -16.311 1.00 83.56 71 LEU A CA 1
ATOM 567 C C . LEU A 1 71 ? 1.334 3.002 -17.161 1.00 83.56 71 LEU A C 1
ATOM 569 O O . LEU A 1 71 ? 0.595 3.991 -17.203 1.00 83.56 71 LEU A O 1
ATOM 573 N N . PRO A 1 72 ? 1.009 1.866 -17.811 1.00 88.19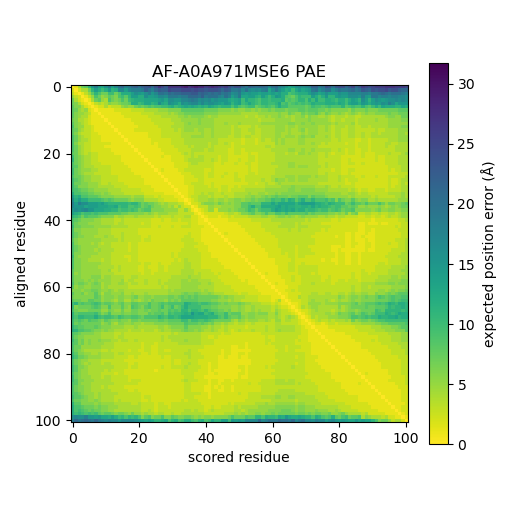 72 PRO A N 1
ATOM 574 C CA . PRO A 1 72 ? -0.208 1.774 -18.603 1.00 88.19 72 PRO A CA 1
ATOM 575 C C . PRO A 1 72 ? -1.462 1.847 -17.709 1.00 88.19 72 PRO A C 1
ATOM 577 O O . PRO A 1 72 ? -1.409 1.447 -16.539 1.00 88.19 72 PRO A O 1
ATOM 580 N N . PRO A 1 73 ? -2.623 2.276 -18.243 1.00 89.50 73 PRO A N 1
ATOM 581 C CA . PRO A 1 73 ? -3.839 2.453 -17.443 1.00 89.50 73 PRO A CA 1
ATOM 582 C C . PRO A 1 73 ? -4.297 1.186 -16.709 1.00 89.50 73 PRO A C 1
ATOM 584 O O . PRO A 1 73 ? -4.727 1.255 -15.560 1.00 89.50 73 PRO A O 1
ATOM 587 N N . ASN A 1 74 ? -4.165 0.014 -17.337 1.00 92.50 74 ASN A N 1
ATOM 588 C CA . ASN A 1 74 ? -4.626 -1.249 -16.757 1.00 92.50 74 ASN A CA 1
ATOM 589 C C . ASN A 1 74 ? -3.855 -1.621 -15.467 1.00 92.50 74 ASN A C 1
ATOM 591 O O . ASN A 1 74 ? -4.495 -1.763 -14.423 1.00 92.50 74 ASN A O 1
ATOM 595 N N . PRO A 1 75 ? -2.506 -1.725 -15.466 1.00 90.62 75 PRO A N 1
ATOM 596 C CA . PRO A 1 75 ? -1.724 -1.896 -14.240 1.00 90.62 75 PRO A CA 1
ATOM 597 C C . PRO A 1 75 ? -1.959 -0.808 -13.187 1.00 90.62 75 PRO A C 1
ATOM 599 O O . PRO A 1 75 ? -1.978 -1.115 -11.994 1.00 90.62 75 PRO A O 1
ATOM 602 N N . ALA A 1 76 ? -2.167 0.447 -13.599 1.00 91.75 76 ALA A N 1
ATOM 603 C CA . ALA A 1 76 ? -2.467 1.534 -12.669 1.00 91.75 76 ALA A CA 1
ATOM 604 C C . ALA A 1 76 ? -3.769 1.270 -11.897 1.00 91.75 76 ALA A C 1
ATOM 606 O O . ALA A 1 76 ? -3.777 1.319 -10.669 1.00 91.75 76 ALA A O 1
ATOM 607 N N . VAL A 1 77 ? -4.846 0.901 -12.595 1.00 94.75 77 VAL A N 1
ATOM 608 C CA . VAL A 1 77 ? -6.132 0.571 -11.962 1.00 94.75 77 VAL A CA 1
ATOM 609 C C . VAL A 1 77 ? -6.007 -0.659 -11.064 1.00 94.75 77 VAL A C 1
ATOM 611 O O . VAL A 1 77 ? -6.478 -0.634 -9.930 1.00 94.75 77 VAL A O 1
ATOM 614 N N . VAL A 1 78 ? -5.341 -1.722 -11.526 1.00 95.38 78 VAL A N 1
ATOM 615 C CA . VAL A 1 78 ? -5.175 -2.959 -10.742 1.00 95.38 78 VAL A CA 1
ATOM 616 C C . VAL A 1 78 ? -4.405 -2.698 -9.447 1.00 95.38 78 VAL A C 1
ATOM 618 O O . VAL A 1 78 ? -4.826 -3.133 -8.376 1.00 95.38 78 VAL A O 1
ATOM 621 N N . THR A 1 79 ? -3.297 -1.960 -9.521 1.00 93.44 79 THR A N 1
ATOM 622 C CA . THR A 1 79 ? -2.490 -1.636 -8.336 1.00 93.44 79 THR A CA 1
ATOM 623 C C . THR A 1 79 ? -3.201 -0.660 -7.402 1.00 93.44 79 THR A C 1
ATOM 625 O O . THR A 1 79 ? -3.068 -0.796 -6.187 1.00 93.44 79 THR A O 1
ATOM 628 N N . PHE A 1 80 ? -4.009 0.262 -7.933 1.00 95.69 80 PHE A N 1
ATOM 629 C CA . PHE A 1 80 ? -4.840 1.149 -7.122 1.00 95.69 80 PHE A CA 1
ATOM 630 C C . PHE A 1 80 ? -5.914 0.372 -6.357 1.00 95.69 80 PHE A C 1
ATOM 632 O O . PHE A 1 80 ? -6.025 0.510 -5.142 1.00 95.69 80 PHE A O 1
ATOM 639 N N . VAL A 1 81 ? -6.653 -0.516 -7.031 1.00 97.56 81 VAL A N 1
ATOM 640 C CA . VAL A 1 81 ? -7.631 -1.401 -6.375 1.00 97.56 81 VAL A CA 1
ATOM 641 C C . VAL A 1 81 ? -6.945 -2.273 -5.322 1.00 97.56 81 VAL A C 1
ATOM 643 O O . VAL A 1 81 ? -7.452 -2.401 -4.208 1.00 97.56 81 VAL A O 1
ATOM 646 N N . GLY A 1 82 ? -5.759 -2.806 -5.627 1.00 96.19 82 GLY A N 1
ATOM 647 C CA . GLY A 1 82 ? -4.929 -3.523 -4.660 1.00 96.19 82 GLY A CA 1
ATOM 648 C C . GLY A 1 82 ? -4.599 -2.684 -3.421 1.00 96.19 82 GLY A C 1
ATOM 649 O O . GLY A 1 82 ? -4.690 -3.187 -2.304 1.00 96.19 82 GLY A O 1
ATOM 650 N N . ALA A 1 83 ? -4.296 -1.395 -3.590 1.00 96.31 83 ALA A N 1
ATOM 651 C CA . ALA A 1 83 ? -4.032 -0.480 -2.482 1.00 96.31 83 ALA A CA 1
ATOM 652 C C . ALA A 1 83 ? -5.280 -0.184 -1.632 1.00 96.31 83 ALA A C 1
ATOM 654 O O . ALA A 1 83 ? -5.173 -0.109 -0.407 1.00 96.31 83 ALA A O 1
ATOM 655 N N . LEU A 1 84 ? -6.466 -0.076 -2.247 1.00 97.69 84 LEU A N 1
ATOM 656 C CA . LEU A 1 84 ? -7.736 0.052 -1.516 1.00 97.69 84 LEU A CA 1
ATOM 657 C C . LEU A 1 84 ? -8.019 -1.198 -0.678 1.00 97.69 84 LEU A C 1
ATOM 659 O O . LEU A 1 84 ? -8.366 -1.091 0.499 1.00 97.69 84 LEU A O 1
ATOM 663 N N . ILE A 1 85 ? -7.841 -2.380 -1.280 1.00 97.44 85 ILE A N 1
ATOM 664 C CA . ILE A 1 85 ? -8.013 -3.673 -0.610 1.00 97.44 85 ILE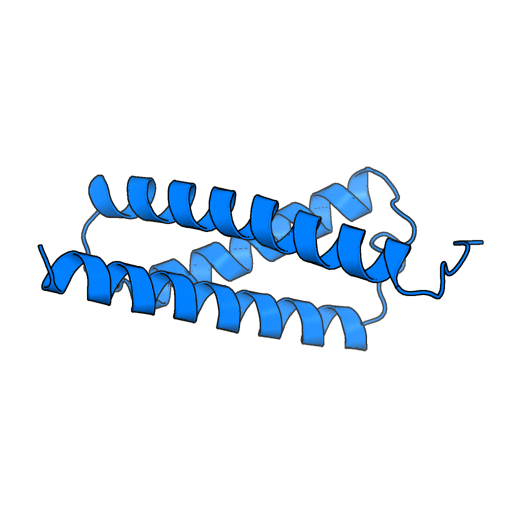 A CA 1
ATOM 665 C C . ILE A 1 85 ? -7.032 -3.782 0.557 1.00 97.44 85 ILE A C 1
ATOM 667 O O . ILE A 1 85 ? -7.445 -4.077 1.677 1.00 97.44 85 ILE A O 1
ATOM 671 N N . TYR A 1 86 ? -5.754 -3.485 0.321 1.00 95.88 86 TYR A N 1
ATOM 672 C CA . TYR A 1 86 ? -4.738 -3.450 1.366 1.00 95.88 86 TYR A CA 1
ATOM 673 C C . TYR A 1 86 ? -5.163 -2.517 2.508 1.00 95.88 86 TYR A C 1
ATOM 675 O O . TYR A 1 86 ? -5.267 -2.980 3.640 1.00 95.88 86 TYR A O 1
ATOM 683 N N . GLY A 1 87 ? -5.519 -1.261 2.205 1.00 96.38 87 GLY A N 1
ATOM 684 C CA . GLY A 1 87 ? -6.011 -0.261 3.160 1.00 96.38 87 GLY A CA 1
ATOM 685 C C . GLY A 1 87 ? -7.193 -0.735 4.012 1.00 96.38 87 GLY A C 1
ATOM 686 O O . GLY A 1 87 ? -7.232 -0.524 5.228 1.00 96.38 87 GLY A O 1
ATOM 687 N N . PHE A 1 88 ? -8.142 -1.431 3.391 1.00 97.56 88 PHE A N 1
ATOM 688 C CA . PHE A 1 88 ? -9.258 -2.055 4.092 1.00 97.56 88 PHE A CA 1
ATOM 689 C C . PHE A 1 88 ? -8.791 -3.159 5.052 1.00 97.56 88 PHE A C 1
ATOM 691 O O . PHE A 1 88 ? -9.217 -3.181 6.209 1.00 97.56 88 PHE A O 1
ATOM 698 N N . PHE A 1 89 ? -7.896 -4.048 4.610 1.00 96.88 89 PHE A N 1
ATOM 699 C CA . PHE A 1 89 ? -7.402 -5.153 5.434 1.00 96.88 89 PHE A CA 1
ATOM 700 C C . PHE A 1 89 ? -6.573 -4.681 6.628 1.00 96.88 89 PHE A C 1
ATOM 702 O O . PHE A 1 89 ? -6.768 -5.200 7.725 1.00 96.88 89 PHE A O 1
ATOM 709 N N . ILE A 1 90 ? -5.710 -3.671 6.477 1.00 95.56 90 ILE A N 1
ATOM 710 C CA . ILE A 1 90 ? -4.987 -3.108 7.633 1.00 95.56 90 ILE A CA 1
ATOM 711 C C . ILE A 1 90 ? -5.959 -2.530 8.664 1.00 95.56 90 ILE A C 1
ATOM 713 O O . ILE A 1 90 ? -5.789 -2.772 9.857 1.00 95.56 90 ILE A O 1
ATOM 717 N N . ALA A 1 91 ? -7.015 -1.833 8.233 1.00 96.00 91 ALA A N 1
ATOM 718 C CA . ALA A 1 91 ? -8.059 -1.379 9.152 1.00 96.00 91 ALA A CA 1
ATOM 719 C C . ALA A 1 91 ? -8.809 -2.545 9.808 1.00 96.00 91 ALA A C 1
ATOM 721 O O . ALA A 1 91 ? -9.044 -2.513 11.013 1.00 96.00 91 ALA A O 1
ATOM 722 N N . TYR A 1 92 ? -9.147 -3.590 9.054 1.00 96.25 92 TYR A N 1
ATOM 723 C CA . TYR A 1 92 ? -9.781 -4.785 9.606 1.00 96.25 92 TYR A CA 1
ATOM 724 C C . TYR A 1 92 ? -8.922 -5.445 10.695 1.00 96.25 92 TYR A C 1
ATOM 726 O O . TYR A 1 92 ? -9.413 -5.679 11.800 1.00 96.25 92 TYR A O 1
ATOM 734 N N . PHE A 1 93 ? -7.638 -5.689 10.423 1.00 94.81 93 PHE A N 1
ATOM 735 C CA . PHE A 1 93 ? -6.733 -6.309 11.392 1.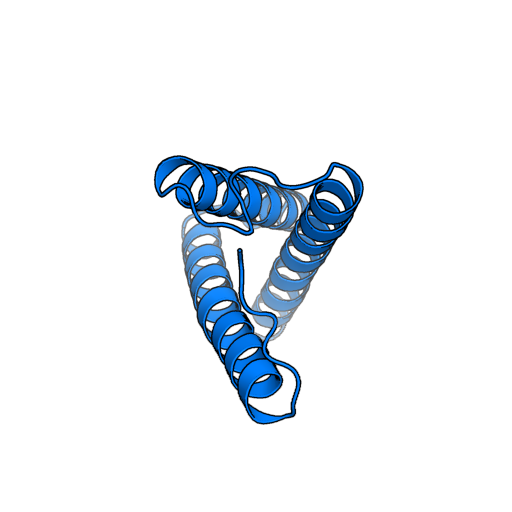00 94.81 93 PHE A CA 1
ATOM 736 C C . PHE A 1 93 ? -6.462 -5.408 12.594 1.00 94.81 93 PHE A C 1
ATOM 738 O O . PHE A 1 93 ? -6.442 -5.893 13.721 1.00 94.81 93 PHE A O 1
ATOM 745 N N . LEU A 1 94 ? -6.333 -4.096 12.393 1.00 93.31 94 LEU A N 1
ATOM 746 C CA . LEU A 1 94 ? -6.182 -3.159 13.501 1.00 93.31 94 LEU A CA 1
ATOM 747 C C . LEU A 1 94 ? -7.424 -3.148 14.403 1.00 93.31 94 LEU A C 1
ATOM 749 O O . LEU A 1 94 ? -7.299 -3.181 15.622 1.00 93.31 94 LEU A O 1
ATOM 753 N N . ASN A 1 95 ? -8.626 -3.170 13.821 1.00 94.06 95 ASN A N 1
ATOM 754 C CA . ASN A 1 95 ? -9.870 -3.288 14.582 1.00 94.06 95 ASN A CA 1
ATOM 755 C C . ASN A 1 95 ? -9.939 -4.600 15.374 1.00 94.06 95 ASN A C 1
ATOM 757 O O . ASN A 1 95 ? -10.432 -4.617 16.497 1.00 94.06 95 ASN A O 1
ATOM 761 N N . LEU A 1 96 ? -9.466 -5.701 14.782 1.00 94.50 96 LEU A N 1
ATOM 762 C CA . LEU A 1 96 ? -9.394 -6.994 15.456 1.00 94.50 96 LEU A CA 1
ATOM 763 C C . LEU A 1 96 ? -8.443 -6.931 16.657 1.00 94.50 96 LEU A C 1
ATOM 765 O O . LEU A 1 96 ? -8.827 -7.352 17.741 1.00 94.50 96 LEU A O 1
ATOM 769 N N . LEU A 1 97 ? -7.253 -6.350 16.488 1.00 91.62 97 LEU A N 1
ATOM 770 C CA . LEU A 1 97 ? -6.279 -6.171 17.568 1.00 91.62 97 LEU A CA 1
ATOM 771 C C . LEU A 1 97 ? -6.824 -5.293 18.701 1.00 91.62 97 LEU A C 1
ATOM 773 O O . LEU A 1 97 ? -6.666 -5.646 19.862 1.00 91.62 97 LEU A O 1
ATOM 777 N N . ILE A 1 98 ? -7.520 -4.199 18.372 1.00 88.94 98 ILE A N 1
ATOM 778 C CA . ILE A 1 98 ? -8.158 -3.318 19.366 1.00 88.94 98 ILE A CA 1
ATOM 779 C C . ILE A 1 98 ? -9.222 -4.062 20.182 1.00 88.94 98 ILE A C 1
ATOM 781 O O . ILE A 1 98 ? -9.413 -3.751 21.346 1.00 88.94 98 ILE A O 1
ATOM 785 N N . LYS A 1 99 ? -9.937 -5.025 19.589 1.00 89.12 99 LYS A N 1
ATOM 786 C CA . LYS A 1 99 ? -10.973 -5.803 20.291 1.00 89.12 99 LYS A CA 1
ATOM 787 C C . LYS A 1 99 ? -10.423 -6.923 21.172 1.00 89.12 99 LYS A C 1
ATOM 789 O O . LYS A 1 99 ? -11.156 -7.420 22.020 1.00 89.12 99 LYS A O 1
ATOM 794 N N . LEU A 1 100 ? -9.206 -7.386 20.896 1.00 91.00 100 LEU A N 1
ATOM 795 C CA . LEU A 1 100 ? -8.560 -8.473 21.634 1.00 91.00 100 LEU A CA 1
ATOM 796 C C . LEU A 1 100 ? -7.812 -7.982 22.879 1.00 91.00 100 LEU A C 1
ATOM 798 O O . LEU A 1 100 ? -7.455 -8.805 23.719 1.00 91.00 100 LEU A O 1
ATOM 802 N N . ASN A 1 101 ? -7.558 -6.677 22.960 1.00 75.31 101 ASN A N 1
ATOM 803 C CA . ASN A 1 101 ? -6.835 -6.005 24.035 1.00 75.31 101 ASN A CA 1
ATOM 804 C C . ASN A 1 101 ? -7.816 -5.275 24.959 1.00 75.31 101 ASN A C 1
ATOM 806 O O . ASN A 1 101 ? -7.593 -5.295 26.186 1.00 75.31 101 ASN A O 1
#

pLDDT: mean 90.63, std 7.88, range [48.28, 97.69]

Solvent-accessible surface area (backbone atoms only — not comparable to full-atom values): 5563 Å² total; per-residue (Å²): 130,87,80,86,71,84,58,70,64,57,50,50,52,53,51,52,53,49,52,53,54,52,48,53,52,46,54,53,49,50,55,54,40,72,78,45,68,72,76,61,41,52,61,52,20,27,50,50,17,47,49,51,49,51,51,52,47,50,51,31,35,76,70,57,34,83,78,40,58,72,55,52,70,67,63,50,52,53,53,47,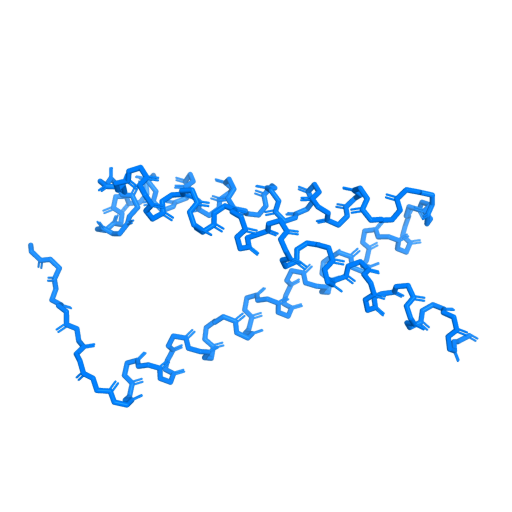53,49,25,35,52,48,12,36,50,51,26,52,52,51,52,51,53,63,72,76,106

Foldseek 3Di:
DDDDDDDDVVVVVVVVVCVVVLVVLLVVLLVVCVPPPLVPLQVSLLVSLQVVLVVVLVVCCVVVPVCRVCPDPVNSVVSNVVSSVSSNVSSVVSVVVVVVD